Protein AF-A0A955V9I7-F1 (afdb_monomer_lite)

Radius of gyration: 15.85 Å; chains: 1; bounding box: 34×31×51 Å

Secondary structure (DSSP, 8-state):
-EEEE-GGGGTT--HHHHHHHHHHHHHHHTT--SPSPEEEEEE-TTS-EEEEEE-TTS-EEEEEE-HHHHHHHHHHHHHHHHHHHHHHTTT--HHHHHHHHHHHHHHHHHHHHHHHHHHTTT----HHHHHHHHHHHHHHH----HHHHTTGGGS---

Structure (mmCIF, N/CA/C/O backbone):
data_AF-A0A955V9I7-F1
#
_entry.id   AF-A0A955V9I7-F1
#
loop_
_atom_site.group_PDB
_atom_site.id
_atom_site.type_symbol
_atom_site.label_atom_id
_atom_site.label_alt_id
_atom_site.label_comp_id
_atom_site.label_asym_id
_atom_site.label_entity_id
_atom_site.label_seq_id
_atom_site.pdbx_PDB_ins_code
_atom_site.Cartn_x
_atom_site.Cartn_y
_atom_site.Cartn_z
_atom_site.occupancy
_atom_site.B_iso_or_equiv
_atom_site.auth_seq_id
_atom_site.auth_comp_id
_atom_site.auth_asym_id
_atom_site.auth_atom_id
_atom_site.pdbx_PDB_model_num
ATOM 1 N N . MET A 1 1 ? -9.190 8.552 9.645 1.00 94.25 1 MET A N 1
ATOM 2 C CA . MET A 1 1 ? -8.279 7.377 9.590 1.00 94.25 1 MET A CA 1
ATOM 3 C C . MET A 1 1 ? -6.824 7.820 9.450 1.00 94.25 1 MET A C 1
ATOM 5 O O . MET A 1 1 ? -6.589 8.963 9.076 1.00 94.25 1 MET A O 1
ATOM 9 N N . LYS A 1 2 ? -5.844 6.948 9.725 1.00 96.88 2 LYS A N 1
ATOM 10 C CA . LYS A 1 2 ? -4.413 7.198 9.441 1.00 96.88 2 LYS A CA 1
ATOM 11 C C . LYS A 1 2 ? -3.664 5.904 9.154 1.00 96.88 2 LYS A C 1
ATOM 13 O O . LYS A 1 2 ? -3.782 4.964 9.930 1.00 96.88 2 LYS A O 1
ATOM 18 N N . PHE A 1 3 ? -2.828 5.884 8.125 1.00 98.06 3 PHE A N 1
ATOM 19 C CA . PHE A 1 3 ? -1.954 4.757 7.812 1.00 98.06 3 PHE A CA 1
ATOM 20 C C . PHE A 1 3 ? -0.556 4.928 8.415 1.00 98.06 3 PHE A C 1
ATOM 22 O O . PHE A 1 3 ? -0.042 6.045 8.542 1.00 98.06 3 PHE A O 1
ATOM 29 N N . ARG A 1 4 ? 0.071 3.803 8.752 1.00 98.06 4 ARG A N 1
ATOM 30 C CA . ARG A 1 4 ? 1.449 3.651 9.230 1.00 98.06 4 ARG A CA 1
ATOM 31 C C . ARG A 1 4 ? 2.077 2.439 8.544 1.00 98.06 4 ARG A C 1
ATOM 33 O O . ARG A 1 4 ? 1.368 1.547 8.084 1.00 98.06 4 ARG A O 1
ATOM 40 N N . ILE A 1 5 ? 3.399 2.394 8.509 1.00 97.75 5 ILE A N 1
ATOM 41 C CA . ILE A 1 5 ? 4.159 1.204 8.115 1.00 97.75 5 ILE A CA 1
ATOM 42 C C . ILE A 1 5 ? 4.655 0.545 9.397 1.00 97.75 5 ILE A C 1
ATOM 44 O O . ILE A 1 5 ? 5.007 1.246 10.348 1.00 97.75 5 ILE A O 1
ATOM 48 N N . ASP A 1 6 ? 4.658 -0.783 9.425 1.00 96.25 6 ASP A N 1
ATOM 49 C CA . ASP A 1 6 ? 5.258 -1.557 10.506 1.00 96.25 6 ASP A CA 1
ATOM 50 C C . ASP A 1 6 ? 6.712 -1.098 10.771 1.00 96.25 6 ASP A C 1
ATOM 52 O O . ASP A 1 6 ? 7.543 -1.165 9.856 1.00 96.25 6 ASP A O 1
ATOM 56 N N . PRO A 1 7 ? 7.036 -0.625 11.993 1.00 94.00 7 PRO A N 1
ATOM 57 C CA . PRO A 1 7 ? 8.374 -0.162 12.351 1.00 94.00 7 PRO A CA 1
ATOM 58 C C . PRO A 1 7 ? 9.485 -1.174 12.059 1.00 94.00 7 PRO A C 1
ATOM 60 O O . PRO A 1 7 ? 10.610 -0.781 11.742 1.00 94.00 7 PRO A O 1
ATOM 63 N N . ASP A 1 8 ? 9.182 -2.471 12.127 1.00 92.31 8 ASP A N 1
ATOM 64 C CA . ASP A 1 8 ? 10.178 -3.517 11.914 1.00 92.31 8 ASP A CA 1
ATOM 65 C C . ASP A 1 8 ? 10.651 -3.594 10.461 1.00 92.31 8 ASP A C 1
ATOM 67 O O . ASP A 1 8 ? 11.787 -3.999 10.207 1.00 92.31 8 ASP A O 1
ATOM 71 N N . LEU A 1 9 ? 9.849 -3.101 9.512 1.00 90.69 9 LEU A N 1
ATOM 72 C CA . LEU A 1 9 ? 10.239 -3.037 8.105 1.00 90.69 9 LEU A CA 1
ATOM 73 C C . LEU A 1 9 ? 11.367 -2.031 7.851 1.00 90.69 9 LEU A C 1
ATOM 75 O O . LEU A 1 9 ? 12.027 -2.128 6.823 1.00 90.69 9 LEU A O 1
ATOM 79 N N . TYR A 1 10 ? 11.637 -1.099 8.771 1.00 89.88 10 TYR A N 1
ATOM 80 C CA . TYR A 1 10 ? 12.705 -0.108 8.607 1.00 89.88 10 TYR A CA 1
ATOM 81 C C . TYR A 1 10 ? 14.089 -0.587 9.060 1.00 89.88 10 TYR A C 1
ATOM 83 O O . TYR A 1 10 ? 15.078 0.093 8.793 1.00 89.88 10 TYR A O 1
ATOM 91 N N . ARG A 1 11 ? 14.199 -1.728 9.752 1.00 87.62 11 ARG A N 1
ATOM 92 C CA . ARG A 1 11 ? 15.455 -2.115 10.424 1.00 87.62 11 ARG A CA 1
ATOM 93 C C . ARG A 1 11 ? 16.623 -2.376 9.465 1.00 87.62 11 ARG A C 1
ATOM 95 O O . ARG A 1 11 ? 17.769 -2.193 9.862 1.00 87.62 11 ARG A O 1
ATOM 102 N N . GLU A 1 12 ? 16.347 -2.772 8.222 1.00 79.06 12 GLU A N 1
ATOM 103 C CA . GLU A 1 12 ? 17.369 -3.219 7.257 1.00 79.06 12 GLU A CA 1
ATOM 104 C C . GLU A 1 12 ? 17.212 -2.596 5.854 1.00 79.06 12 GLU A C 1
ATOM 106 O O . GLU A 1 12 ? 17.708 -3.131 4.864 1.00 79.06 12 GLU A O 1
ATOM 111 N N . VAL A 1 13 ? 16.525 -1.453 5.737 1.00 86.44 13 VAL A N 1
ATOM 112 C CA . VAL A 1 13 ? 16.277 -0.806 4.434 1.00 86.44 13 VAL A CA 1
ATOM 113 C C . VAL A 1 13 ? 17.288 0.286 4.111 1.00 86.44 13 VAL A C 1
ATOM 115 O O . VAL A 1 13 ? 17.812 0.976 4.984 1.00 86.44 13 VAL A O 1
ATOM 118 N N . THR A 1 14 ? 17.547 0.485 2.818 1.00 88.81 14 THR A N 1
ATOM 119 C CA . THR A 1 14 ? 18.351 1.623 2.360 1.00 88.81 14 THR A CA 1
ATOM 120 C C . THR A 1 14 ? 17.603 2.937 2.608 1.00 88.81 14 THR A C 1
ATOM 122 O O . THR A 1 14 ? 16.372 2.986 2.590 1.00 88.81 14 THR A O 1
ATOM 125 N N . LYS A 1 15 ? 18.338 4.043 2.780 1.00 88.19 15 LYS A N 1
ATOM 126 C CA . LYS A 1 15 ? 17.733 5.381 2.945 1.00 88.19 15 LYS A CA 1
ATOM 127 C C . LYS A 1 15 ? 16.871 5.796 1.751 1.00 88.19 15 LYS A C 1
ATOM 129 O O . LYS A 1 15 ? 15.906 6.539 1.917 1.00 88.19 15 LYS A O 1
ATOM 134 N N . ASP A 1 16 ? 17.230 5.350 0.549 1.00 86.00 16 ASP A N 1
ATOM 135 C CA . ASP A 1 16 ? 16.440 5.613 -0.652 1.00 86.00 16 ASP A CA 1
ATOM 136 C C . ASP A 1 16 ? 15.117 4.839 -0.597 1.00 86.00 16 ASP A C 1
ATOM 138 O O . ASP A 1 16 ? 14.065 5.430 -0.831 1.00 86.00 16 ASP A O 1
ATOM 142 N N . AR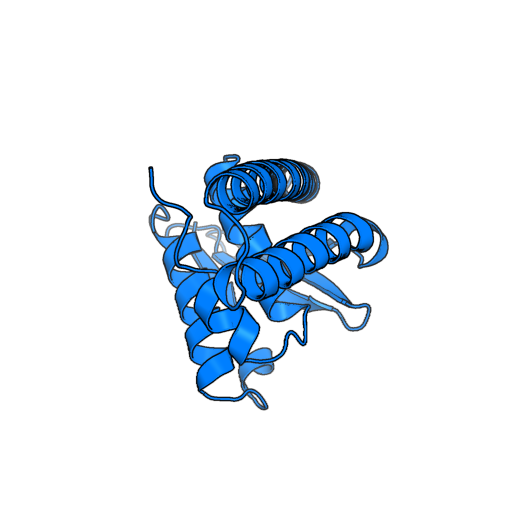G A 1 17 ? 15.130 3.569 -0.172 1.00 87.56 17 ARG A N 1
ATOM 143 C CA . ARG A 1 17 ? 13.900 2.795 0.056 1.00 87.56 17 ARG A CA 1
ATOM 144 C C . ARG A 1 17 ? 13.010 3.388 1.133 1.00 87.56 17 ARG A C 1
ATOM 146 O O . ARG A 1 17 ? 11.814 3.546 0.899 1.00 87.56 17 ARG A O 1
ATOM 153 N N . GLU A 1 18 ? 13.590 3.782 2.259 1.00 91.81 18 GLU A N 1
ATOM 154 C CA . GLU A 1 18 ? 12.857 4.462 3.322 1.00 91.81 18 GLU A CA 1
ATOM 155 C C . GLU A 1 18 ? 12.170 5.730 2.797 1.00 91.81 18 GLU A C 1
ATOM 157 O O . GLU A 1 18 ? 10.972 5.916 2.999 1.00 91.81 18 GLU A O 1
ATOM 162 N N . ARG A 1 19 ? 12.889 6.580 2.053 1.00 90.25 19 ARG A N 1
ATOM 163 C CA . ARG A 1 19 ? 12.334 7.811 1.465 1.00 90.25 19 ARG A CA 1
ATOM 164 C C . ARG A 1 19 ? 11.189 7.535 0.490 1.00 90.25 19 ARG A C 1
ATOM 166 O O . ARG A 1 19 ? 10.252 8.333 0.399 1.00 90.25 19 ARG A O 1
ATOM 173 N N . GLU A 1 20 ? 11.264 6.434 -0.251 1.00 90.12 20 GLU A N 1
ATOM 174 C CA . GLU A 1 20 ? 10.199 6.006 -1.157 1.00 90.12 20 GLU A CA 1
ATOM 175 C C . GLU A 1 20 ? 8.951 5.560 -0.410 1.00 90.12 20 GLU A C 1
ATOM 177 O O . GLU A 1 20 ? 7.848 6.015 -0.715 1.00 90.12 20 GLU A O 1
ATOM 182 N N . TRP A 1 21 ? 9.129 4.765 0.638 1.00 94.25 21 TRP A N 1
ATOM 183 C CA . TRP A 1 21 ? 8.036 4.332 1.495 1.00 94.25 21 TRP A CA 1
ATOM 184 C C . TRP A 1 21 ? 7.380 5.496 2.238 1.00 94.25 21 TRP A C 1
ATOM 186 O O . TRP A 1 21 ? 6.156 5.586 2.266 1.00 94.25 21 TRP A O 1
ATOM 196 N N . GLN A 1 22 ? 8.176 6.423 2.778 1.00 94.88 22 GLN A N 1
ATOM 197 C CA . GLN A 1 22 ? 7.662 7.629 3.431 1.00 94.88 22 GLN A CA 1
ATOM 198 C C . GLN A 1 22 ? 6.891 8.517 2.452 1.00 94.88 22 GLN A C 1
ATOM 200 O O . GLN A 1 22 ? 5.836 9.031 2.803 1.00 94.88 22 GLN A O 1
ATOM 205 N N . GLY A 1 23 ? 7.372 8.663 1.212 1.00 94.88 23 GLY A N 1
ATOM 206 C CA . GLY A 1 23 ? 6.647 9.395 0.170 1.00 94.88 23 GLY A CA 1
ATOM 207 C C . GLY A 1 23 ? 5.275 8.786 -0.116 1.00 94.88 23 GLY A C 1
ATOM 208 O O . GLY A 1 23 ? 4.268 9.477 -0.019 1.00 94.88 23 GLY A O 1
ATOM 209 N N . ALA A 1 24 ? 5.221 7.476 -0.369 1.00 95.12 24 ALA A N 1
ATOM 210 C CA . ALA A 1 24 ? 3.956 6.783 -0.611 1.00 95.12 24 ALA A CA 1
ATOM 211 C C . ALA A 1 24 ? 3.010 6.823 0.602 1.00 95.12 24 ALA A C 1
ATOM 213 O O . ALA A 1 24 ? 1.796 6.933 0.436 1.00 95.12 24 ALA A O 1
ATOM 214 N N . LEU A 1 25 ? 3.550 6.756 1.823 1.00 96.88 25 LEU A N 1
ATOM 215 C CA . LEU A 1 25 ? 2.765 6.865 3.050 1.00 96.88 25 LEU A CA 1
ATOM 216 C C . LEU A 1 25 ? 2.198 8.279 3.253 1.00 96.88 25 LEU A C 1
ATOM 218 O O . LEU A 1 25 ? 1.069 8.417 3.727 1.00 96.88 25 LEU A O 1
ATOM 222 N N . LEU A 1 26 ? 2.964 9.317 2.908 1.00 96.94 26 LEU A N 1
ATOM 223 C CA . LEU A 1 26 ? 2.500 10.705 2.924 1.00 96.94 26 LEU A CA 1
ATOM 224 C C . LEU A 1 26 ? 1.377 10.909 1.908 1.00 96.94 26 LEU A C 1
ATOM 226 O O . LEU A 1 26 ? 0.326 11.421 2.283 1.00 96.94 26 LEU A O 1
ATOM 230 N N . ASP A 1 27 ? 1.559 10.438 0.673 1.00 95.81 27 ASP A N 1
ATOM 231 C CA . ASP A 1 27 ? 0.536 10.528 -0.372 1.00 95.81 27 ASP A CA 1
ATOM 232 C C . ASP A 1 27 ? -0.753 9.813 0.057 1.00 95.81 27 ASP A C 1
ATOM 234 O O . ASP A 1 27 ? -1.848 10.361 -0.057 1.00 95.81 27 ASP A O 1
ATOM 238 N N . LEU A 1 28 ? -0.637 8.599 0.608 1.00 97.00 28 LEU A N 1
ATOM 239 C CA . LEU A 1 28 ? -1.773 7.835 1.131 1.00 97.00 28 LEU A CA 1
ATOM 240 C C . LEU A 1 28 ? -2.524 8.588 2.239 1.00 97.00 28 LEU A C 1
ATOM 242 O O . LEU A 1 28 ? -3.755 8.573 2.268 1.00 97.00 28 LEU A O 1
ATOM 246 N N . ASN A 1 29 ? -1.795 9.263 3.125 1.00 97.44 29 ASN A N 1
ATOM 247 C CA . ASN A 1 29 ? -2.370 10.026 4.227 1.00 97.44 29 ASN A CA 1
ATOM 248 C C . ASN A 1 29 ? -2.779 11.460 3.853 1.00 97.44 29 ASN A C 1
ATOM 250 O O . ASN A 1 29 ? -3.295 12.159 4.719 1.00 97.44 29 ASN A O 1
ATOM 254 N N . PHE A 1 30 ? -2.583 11.911 2.611 1.00 94.00 30 PHE A N 1
ATOM 255 C CA . PHE A 1 30 ? -2.825 13.307 2.225 1.00 94.00 30 PHE A CA 1
ATOM 256 C C . PHE A 1 30 ? -4.262 13.775 2.515 1.00 94.00 30 PHE A C 1
ATOM 258 O O . PHE A 1 30 ? -4.469 14.884 2.996 1.00 94.00 30 PHE A O 1
ATOM 265 N N . GLU A 1 31 ? -5.246 12.905 2.281 1.00 89.31 31 GLU A N 1
ATOM 266 C CA . GLU A 1 31 ? -6.676 13.176 2.521 1.00 89.31 31 GLU A CA 1
ATOM 267 C C . GLU A 1 31 ? -7.174 12.585 3.853 1.00 89.31 31 GLU A C 1
ATOM 269 O O . GLU A 1 31 ? -8.367 12.602 4.149 1.00 89.31 31 GLU A O 1
ATOM 274 N N . CYS A 1 32 ? -6.272 12.026 4.661 1.00 93.62 32 CYS A N 1
ATOM 275 C CA . CYS A 1 32 ? -6.605 11.442 5.951 1.00 93.62 32 CYS A CA 1
ATOM 276 C C . CYS A 1 32 ? -6.615 12.521 7.044 1.00 93.62 32 CYS A C 1
ATOM 278 O O . CYS A 1 32 ? -5.637 13.231 7.253 1.00 93.62 32 CYS A O 1
ATOM 280 N N . ASP A 1 33 ? -7.700 12.585 7.809 1.00 93.69 33 ASP A N 1
ATOM 281 C CA . ASP A 1 33 ? -7.892 13.513 8.933 1.00 93.69 33 ASP A CA 1
ATOM 282 C C . ASP A 1 33 ? -7.158 13.098 10.226 1.00 93.69 33 ASP A C 1
ATOM 284 O O . ASP A 1 33 ? -7.153 13.834 11.211 1.00 93.69 33 ASP A O 1
ATOM 288 N N . GLY A 1 34 ? -6.559 11.905 10.260 1.00 93.69 34 GLY A N 1
ATOM 289 C CA . GLY A 1 34 ? -5.860 11.383 11.433 1.00 93.69 34 GLY A CA 1
ATOM 290 C C . GLY A 1 34 ? -6.757 10.744 12.499 1.00 93.69 34 GLY A C 1
ATOM 291 O O . GLY A 1 34 ? -6.231 10.153 13.449 1.00 93.69 34 GLY A O 1
ATOM 292 N N . SER A 1 35 ? -8.084 10.814 12.348 1.00 94.81 35 SER A N 1
ATOM 293 C CA . SER A 1 35 ? -9.030 10.167 13.265 1.00 94.81 35 SER A CA 1
ATOM 294 C C . SER A 1 35 ? -8.880 8.640 13.216 1.00 94.81 35 SER A C 1
ATOM 296 O O . SER A 1 35 ? -8.318 8.117 12.252 1.00 94.81 35 SER A O 1
ATOM 298 N N . PRO A 1 36 ? -9.340 7.879 14.217 1.00 94.38 36 PRO A N 1
ATOM 299 C CA . PRO A 1 36 ? -9.453 6.431 14.086 1.00 94.38 36 PRO A CA 1
ATOM 300 C C . PRO A 1 36 ? -10.345 6.024 12.889 1.00 94.38 36 PRO A C 1
ATOM 302 O O . PRO A 1 36 ? -11.237 6.779 12.499 1.00 94.38 36 PRO A O 1
ATOM 305 N N . PRO A 1 37 ? -10.125 4.849 12.280 1.00 96.00 37 PRO A N 1
ATOM 306 C CA . PRO A 1 37 ? -9.132 3.858 12.675 1.00 96.00 37 PRO A CA 1
ATOM 307 C C . PRO A 1 37 ? -7.698 4.230 12.265 1.00 96.00 37 PRO A C 1
ATOM 309 O O . PRO A 1 37 ? -7.471 4.947 11.283 1.00 96.00 37 PRO A O 1
ATOM 312 N N . HIS A 1 38 ? -6.718 3.721 13.009 1.00 97.50 38 HIS A N 1
ATOM 313 C CA . HIS A 1 38 ? -5.311 3.729 12.605 1.00 97.50 38 HIS A CA 1
ATOM 314 C C . HIS A 1 38 ? -4.951 2.376 11.995 1.00 97.50 38 HIS A C 1
ATOM 316 O O . HIS A 1 38 ? -5.318 1.335 12.524 1.00 97.50 38 HIS A O 1
ATOM 322 N N . VAL A 1 39 ? -4.247 2.388 10.868 1.00 98.25 39 VAL A N 1
ATOM 323 C CA . VAL A 1 39 ? -3.942 1.188 10.086 1.00 98.25 39 VAL A CA 1
ATOM 324 C C . VAL A 1 39 ? -2.437 1.024 9.977 1.00 98.25 39 VAL A C 1
ATOM 326 O O . VAL A 1 39 ? -1.774 1.857 9.362 1.00 98.25 39 VAL A O 1
ATOM 329 N N . THR A 1 40 ? -1.892 -0.054 10.526 1.00 98.44 40 THR A N 1
ATOM 330 C CA . THR A 1 40 ? -0.486 -0.424 10.328 1.00 98.44 40 THR A CA 1
ATOM 331 C C . THR A 1 40 ? -0.388 -1.444 9.202 1.00 98.44 40 THR A C 1
ATOM 333 O O . THR A 1 40 ? -1.028 -2.494 9.249 1.00 98.44 40 THR A O 1
ATOM 336 N N . VAL A 1 41 ? 0.393 -1.118 8.171 1.00 98.25 41 VAL A N 1
ATOM 337 C CA . VAL A 1 41 ? 0.645 -1.987 7.019 1.00 98.25 41 VAL A CA 1
ATOM 338 C C . VAL A 1 41 ? 1.884 -2.836 7.287 1.00 98.25 41 VAL A C 1
ATOM 340 O O . VAL A 1 41 ? 2.965 -2.310 7.551 1.00 98.25 41 VAL A O 1
ATOM 343 N N . HIS A 1 42 ? 1.716 -4.148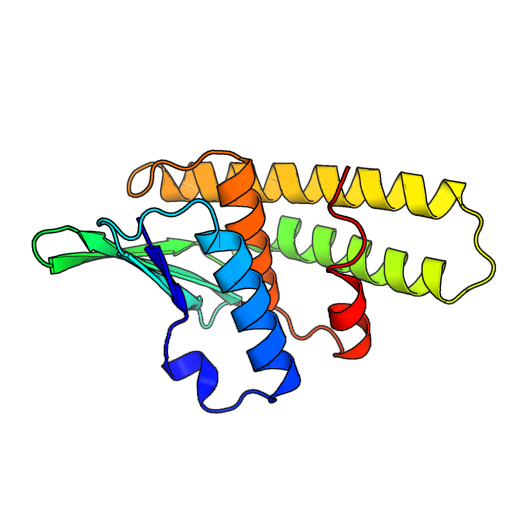 7.173 1.00 96.44 42 HIS A N 1
ATOM 344 C CA . HIS A 1 42 ? 2.739 -5.165 7.384 1.00 96.44 42 HIS A CA 1
ATOM 345 C C . HIS A 1 42 ? 3.070 -5.870 6.067 1.00 96.44 42 HIS A C 1
ATOM 347 O O . HIS A 1 42 ? 2.195 -6.078 5.219 1.00 96.44 42 HIS A O 1
ATOM 353 N N . ARG A 1 43 ? 4.318 -6.323 5.925 1.00 94.00 43 ARG A N 1
ATOM 354 C CA . ARG A 1 43 ? 4.721 -7.244 4.858 1.00 94.00 43 ARG A CA 1
ATOM 355 C C . ARG A 1 43 ? 4.626 -8.671 5.378 1.00 94.00 43 ARG A C 1
ATOM 357 O O . ARG A 1 43 ? 5.252 -9.008 6.378 1.00 94.00 43 ARG A O 1
ATOM 364 N N . ARG A 1 44 ? 3.883 -9.527 4.683 1.00 93.94 44 ARG A N 1
ATOM 365 C CA . ARG A 1 44 ? 3.807 -10.949 5.033 1.00 93.94 44 ARG A CA 1
ATOM 366 C C . ARG A 1 44 ? 5.007 -11.713 4.478 1.00 93.94 44 ARG A C 1
ATOM 368 O O . ARG A 1 44 ? 5.551 -11.362 3.430 1.00 93.94 44 ARG A O 1
ATOM 375 N N . ALA A 1 45 ? 5.371 -12.811 5.138 1.00 90.19 45 ALA A N 1
ATOM 376 C CA . ALA A 1 45 ? 6.459 -13.686 4.697 1.00 90.19 45 ALA A CA 1
ATOM 377 C C . ALA A 1 45 ? 6.215 -14.308 3.307 1.00 90.19 45 ALA A C 1
ATOM 379 O O . ALA A 1 45 ? 7.165 -14.530 2.563 1.00 90.19 45 ALA A O 1
ATOM 380 N N . ASP A 1 46 ? 4.951 -14.539 2.930 1.00 90.56 46 ASP A N 1
ATOM 381 C CA . ASP A 1 46 ? 4.570 -15.067 1.613 1.00 90.56 46 ASP A CA 1
ATOM 382 C C . ASP A 1 46 ? 4.638 -14.022 0.484 1.00 90.56 46 ASP A C 1
ATOM 384 O O . ASP A 1 46 ? 4.394 -14.365 -0.670 1.00 90.56 46 ASP A O 1
ATOM 388 N N . GLY A 1 47 ? 4.955 -12.759 0.799 1.00 88.88 47 GLY A N 1
ATOM 389 C CA . GLY A 1 47 ? 4.898 -11.631 -0.135 1.00 88.88 47 GLY A CA 1
ATOM 390 C C . GLY A 1 47 ? 3.528 -10.947 -0.203 1.00 88.88 47 GLY A C 1
ATOM 391 O O . GLY A 1 47 ? 3.321 -10.085 -1.055 1.00 88.88 47 GLY A O 1
ATOM 392 N N . GLY A 1 48 ? 2.581 -11.333 0.660 1.00 94.94 48 GLY A N 1
ATOM 393 C CA . GLY A 1 48 ? 1.300 -10.651 0.823 1.00 94.94 48 GLY A CA 1
ATOM 394 C C . GLY A 1 48 ? 1.383 -9.412 1.727 1.00 94.94 48 GLY A C 1
ATOM 395 O O . GLY A 1 48 ? 2.464 -8.988 2.143 1.00 94.94 48 GLY A O 1
ATOM 396 N N . ALA A 1 49 ? 0.220 -8.864 2.084 1.00 97.44 49 ALA A N 1
ATOM 397 C CA . ALA A 1 49 ? 0.095 -7.702 2.967 1.00 97.44 49 ALA A CA 1
ATOM 398 C C . ALA A 1 49 ? -0.775 -8.005 4.195 1.00 97.44 49 ALA A C 1
ATOM 400 O O . ALA A 1 49 ? -1.767 -8.731 4.103 1.00 97.44 49 ALA A O 1
ATOM 401 N N . GLY A 1 50 ? -0.396 -7.449 5.344 1.00 97.94 50 GLY A N 1
ATOM 402 C CA . GLY A 1 50 ? -1.198 -7.443 6.567 1.00 97.94 50 GLY A CA 1
ATOM 403 C C . GLY A 1 50 ? -1.618 -6.021 6.929 1.00 97.94 50 GLY A C 1
ATOM 404 O O . GLY A 1 50 ? -0.882 -5.073 6.664 1.00 97.94 50 GLY A O 1
ATOM 405 N N . PHE A 1 51 ? -2.787 -5.871 7.540 1.00 98.25 51 PHE A N 1
ATOM 406 C CA . PHE A 1 51 ? -3.364 -4.592 7.936 1.00 98.25 51 PHE A CA 1
ATOM 407 C C . PHE A 1 51 ? -3.896 -4.713 9.360 1.00 98.25 51 PHE A C 1
ATOM 409 O O . PHE A 1 51 ? -4.963 -5.287 9.572 1.00 98.25 51 PHE A O 1
ATOM 416 N N . SER A 1 52 ? -3.155 -4.193 10.335 1.00 98.19 52 SER A N 1
ATOM 417 C CA . SER A 1 52 ? -3.656 -4.076 11.707 1.00 98.19 52 SER A CA 1
ATOM 418 C C . SER A 1 52 ? -4.486 -2.806 11.813 1.00 98.19 52 SER A C 1
ATOM 420 O O . SER A 1 52 ? -3.945 -1.713 11.648 1.00 98.19 52 SER A O 1
ATOM 422 N N . VAL A 1 53 ? -5.790 -2.949 12.038 1.00 97.81 53 VAL A N 1
ATOM 423 C CA . VAL A 1 53 ? -6.757 -1.850 12.116 1.00 97.81 53 VAL A CA 1
ATOM 424 C C . VAL A 1 53 ? -7.137 -1.638 13.574 1.00 97.81 53 VAL A C 1
ATOM 426 O O . VAL A 1 53 ? -7.809 -2.481 14.160 1.00 97.81 53 VAL A O 1
ATOM 429 N N . GLU A 1 54 ? -6.699 -0.518 14.136 1.00 97.94 54 GLU A N 1
ATOM 430 C CA . GLU A 1 54 ? -6.952 -0.099 15.513 1.00 97.94 54 GLU A CA 1
ATOM 431 C C . GLU A 1 54 ? -8.082 0.935 15.550 1.00 97.94 54 GLU A C 1
ATOM 433 O O . GLU A 1 54 ? -8.017 1.960 14.865 1.00 97.94 54 GLU A O 1
ATOM 438 N N . ASP A 1 55 ? -9.132 0.661 16.320 1.00 95.50 55 ASP A N 1
ATOM 439 C CA . ASP A 1 55 ? -10.270 1.560 16.491 1.00 95.50 55 ASP A CA 1
ATOM 440 C C . ASP A 1 55 ? -10.027 2.643 17.562 1.00 95.50 55 ASP A C 1
ATOM 442 O O . ASP A 1 55 ? -8.962 2.748 18.166 1.00 95.50 55 ASP A O 1
ATOM 446 N N . ALA A 1 56 ? -11.033 3.488 17.806 1.00 94.81 56 ALA A N 1
ATOM 447 C CA . ALA A 1 56 ? -10.938 4.567 18.790 1.00 94.81 56 ALA A CA 1
ATOM 448 C C . ALA A 1 56 ? -10.818 4.080 20.249 1.00 94.81 56 ALA A C 1
ATOM 450 O O . ALA A 1 56 ? -10.409 4.857 21.111 1.00 94.81 56 ALA A O 1
ATOM 451 N N . ALA A 1 57 ? -11.189 2.830 20.532 1.00 95.25 57 ALA A N 1
ATOM 452 C CA . ALA A 1 57 ? -11.081 2.211 21.849 1.00 95.25 57 ALA A CA 1
ATOM 453 C C . ALA A 1 57 ? -9.745 1.466 22.042 1.00 95.25 57 ALA A C 1
ATOM 455 O O . ALA A 1 57 ? -9.497 0.936 23.125 1.00 95.25 57 ALA A O 1
ATOM 456 N N . GLY A 1 58 ? -8.888 1.428 21.014 1.00 92.50 58 GLY A N 1
ATOM 457 C CA . GLY A 1 58 ? -7.629 0.685 21.015 1.00 92.50 58 GLY A CA 1
ATOM 458 C C . GLY A 1 58 ? -7.795 -0.807 20.709 1.00 92.50 58 GLY A C 1
ATOM 459 O O . GLY A 1 58 ? -6.833 -1.565 20.830 1.00 92.50 58 GLY A O 1
ATOM 460 N N . ALA A 1 59 ? -8.993 -1.256 20.318 1.00 94.94 59 ALA A N 1
ATOM 461 C CA . ALA A 1 59 ? -9.190 -2.617 19.838 1.00 94.94 59 ALA A CA 1
ATOM 462 C C . ALA A 1 59 ? -8.577 -2.748 18.439 1.00 94.94 59 ALA A C 1
ATOM 464 O O . ALA A 1 59 ? -8.852 -1.942 17.551 1.00 94.94 59 ALA A O 1
ATOM 465 N N . SER A 1 60 ? -7.743 -3.773 18.248 1.00 95.38 60 SER A N 1
ATOM 466 C CA . SER A 1 60 ? -7.004 -3.995 17.006 1.00 95.38 60 SER A CA 1
ATOM 467 C C . SER A 1 60 ? -7.363 -5.333 16.371 1.00 95.38 60 SER A C 1
ATOM 469 O O . SER A 1 60 ? -7.402 -6.364 17.046 1.00 95.38 60 SER A O 1
ATOM 471 N N . VAL A 1 61 ? -7.620 -5.317 15.063 1.00 97.12 61 VAL A N 1
ATOM 472 C CA . VAL A 1 61 ? -7.885 -6.511 14.252 1.00 97.12 61 VAL A CA 1
ATOM 473 C C . VAL A 1 61 ? -6.875 -6.580 13.114 1.00 97.12 61 VAL A C 1
ATOM 475 O O . VAL A 1 61 ? -6.729 -5.627 12.351 1.00 97.12 61 VAL A O 1
ATOM 478 N N . LEU A 1 62 ? -6.210 -7.728 12.970 1.00 97.44 62 LEU A N 1
ATOM 479 C CA . LEU A 1 62 ? -5.340 -8.012 11.833 1.00 97.44 62 LEU A CA 1
ATOM 480 C C . LEU A 1 62 ? -6.162 -8.581 10.672 1.00 97.44 62 LEU A C 1
ATOM 482 O O . LEU A 1 62 ? -6.743 -9.661 10.782 1.00 97.44 62 LEU A O 1
ATOM 486 N N . HIS A 1 63 ? -6.166 -7.874 9.547 1.00 97.56 63 HIS A N 1
ATOM 487 C CA . HIS A 1 63 ? -6.674 -8.368 8.274 1.00 97.56 63 HIS A CA 1
ATOM 488 C C . HIS A 1 63 ? -5.519 -8.720 7.337 1.00 97.56 63 HIS A C 1
ATOM 490 O O . HIS A 1 63 ? -4.520 -8.010 7.251 1.00 97.56 63 HIS A O 1
ATOM 496 N N . GLU A 1 64 ? -5.655 -9.814 6.602 1.00 97.19 64 GLU A N 1
ATOM 497 C CA . GLU A 1 64 ? -4.532 -10.475 5.962 1.00 97.19 64 GLU A CA 1
ATOM 498 C C . GLU A 1 64 ? -4.850 -10.811 4.498 1.00 97.19 64 GLU A C 1
ATOM 500 O O . GLU A 1 64 ? -5.716 -11.633 4.210 1.00 97.19 64 GLU A O 1
ATOM 505 N N . VAL A 1 65 ? -4.099 -10.226 3.560 1.00 96.94 65 VAL A N 1
ATOM 506 C CA . VAL A 1 65 ? -4.260 -10.460 2.117 1.00 96.94 65 VAL A CA 1
ATOM 507 C C . VAL A 1 65 ? -3.079 -11.279 1.606 1.00 96.94 65 VAL A C 1
ATOM 509 O O . VAL A 1 65 ? -1.940 -10.812 1.577 1.00 96.94 65 VAL A O 1
ATOM 512 N N . SER A 1 66 ? -3.347 -12.527 1.215 1.00 96.31 66 SER A N 1
ATOM 513 C CA . SER A 1 66 ? -2.313 -13.450 0.720 1.00 96.31 66 SER A CA 1
ATOM 514 C C . SER A 1 66 ? -1.625 -12.947 -0.552 1.00 96.31 66 SER A C 1
ATOM 516 O O . SER A 1 66 ? -2.247 -12.296 -1.400 1.00 96.31 66 SER A O 1
ATOM 518 N N . HIS A 1 67 ? -0.375 -13.360 -0.762 1.00 95.88 67 HIS A N 1
ATOM 519 C CA . HIS A 1 67 ? 0.316 -13.107 -2.026 1.00 95.88 67 HIS A CA 1
ATOM 520 C C . HIS A 1 67 ? -0.440 -13.695 -3.222 1.00 95.88 67 HIS A C 1
ATOM 522 O O . HIS A 1 67 ? -0.495 -13.081 -4.282 1.00 95.88 67 HIS A O 1
ATOM 528 N N . ALA A 1 68 ? -1.108 -14.841 -3.056 1.00 96.19 68 ALA A N 1
ATOM 529 C CA . ALA A 1 68 ? -1.916 -15.432 -4.117 1.00 96.19 68 ALA A CA 1
ATOM 530 C C . ALA A 1 68 ? -2.992 -14.461 -4.642 1.00 96.19 68 ALA A C 1
ATOM 532 O O . ALA A 1 68 ? -3.237 -14.437 -5.846 1.00 96.19 68 ALA A O 1
ATOM 533 N N . ARG A 1 69 ? -3.598 -13.629 -3.790 1.00 96.31 69 ARG A N 1
ATOM 534 C CA . ARG A 1 69 ? -4.571 -12.610 -4.223 1.00 96.31 69 ARG A CA 1
ATOM 535 C C . AR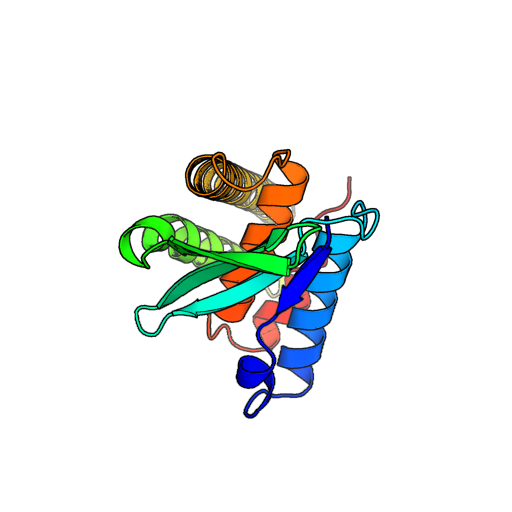G A 1 69 ? -3.903 -11.446 -4.956 1.00 96.31 69 ARG A C 1
ATOM 537 O O . ARG A 1 69 ? -4.444 -10.973 -5.946 1.00 96.31 69 ARG A O 1
ATOM 544 N N . LEU A 1 70 ? -2.723 -11.027 -4.502 1.00 96.06 70 LEU A N 1
ATOM 545 C CA . LEU A 1 70 ? -2.022 -9.842 -5.010 1.00 96.06 70 LEU A CA 1
ATOM 546 C C . LEU A 1 70 ? -1.128 -10.119 -6.230 1.00 96.06 70 LEU A C 1
ATOM 548 O O . LEU A 1 70 ? -0.822 -9.200 -6.984 1.00 96.06 70 LEU A O 1
ATOM 552 N N . ARG A 1 71 ? -0.706 -11.370 -6.454 1.00 95.00 71 ARG A N 1
ATOM 553 C CA . ARG A 1 71 ? 0.370 -11.711 -7.402 1.00 95.00 71 ARG A CA 1
ATOM 554 C C . ARG A 1 71 ? 0.152 -11.198 -8.826 1.00 95.00 71 ARG A C 1
ATOM 556 O O . ARG A 1 71 ? 1.130 -10.843 -9.473 1.00 95.00 71 ARG A O 1
ATOM 563 N N . SER A 1 72 ? -1.093 -11.182 -9.321 1.00 96.06 72 SER A N 1
ATOM 564 C CA . SER A 1 72 ? -1.365 -10.727 -10.693 1.00 96.06 72 SER A CA 1
ATOM 565 C C . SER A 1 72 ? -1.148 -9.227 -10.794 1.00 96.06 72 SER A C 1
ATOM 567 O O . SER A 1 72 ? -0.245 -8.804 -11.500 1.00 96.06 72 SER A O 1
ATOM 569 N N . VAL A 1 73 ? -1.867 -8.442 -9.988 1.00 96.25 73 VAL A N 1
ATOM 570 C CA . VAL A 1 73 ? -1.758 -6.978 -10.008 1.00 96.25 73 VAL A CA 1
ATOM 571 C C . VAL A 1 73 ? -0.350 -6.488 -9.660 1.00 96.25 73 VAL A C 1
ATOM 573 O O . VAL A 1 73 ? 0.123 -5.523 -10.249 1.00 96.25 73 VAL A O 1
ATOM 576 N N . LEU A 1 74 ? 0.372 -7.178 -8.768 1.00 94.94 74 LEU A N 1
ATOM 577 C CA . LEU A 1 74 ? 1.774 -6.867 -8.472 1.00 94.94 74 LEU A CA 1
ATOM 578 C C . LEU A 1 74 ? 2.681 -7.096 -9.687 1.00 94.94 74 LEU A C 1
ATOM 580 O O . LEU A 1 74 ? 3.514 -6.244 -9.993 1.00 94.94 74 LEU A O 1
ATOM 584 N N . ARG A 1 75 ? 2.538 -8.234 -10.377 1.00 94.50 75 ARG A N 1
ATOM 585 C CA . ARG A 1 75 ? 3.320 -8.544 -11.582 1.00 94.50 75 ARG A CA 1
ATOM 586 C C . ARG A 1 75 ? 2.983 -7.572 -12.707 1.00 94.50 75 ARG A C 1
ATOM 588 O O . ARG A 1 75 ? 3.889 -6.965 -13.262 1.00 94.50 75 ARG A O 1
ATOM 595 N N . ASP A 1 76 ? 1.700 -7.396 -12.995 1.00 95.81 76 ASP A N 1
ATOM 596 C CA . ASP A 1 76 ? 1.238 -6.590 -14.122 1.00 95.81 76 ASP A CA 1
ATOM 597 C C . ASP A 1 76 ? 1.658 -5.122 -13.923 1.00 95.81 76 ASP A C 1
ATOM 599 O O . ASP A 1 76 ? 2.157 -4.478 -14.845 1.00 95.81 76 ASP A O 1
ATOM 603 N N . TYR A 1 77 ? 1.599 -4.615 -12.684 1.00 95.00 77 TYR A N 1
ATOM 604 C CA . TYR A 1 77 ? 2.074 -3.268 -12.369 1.00 95.00 77 TYR A CA 1
ATOM 605 C C . TYR A 1 77 ? 3.595 -3.154 -12.504 1.00 95.00 77 TYR A C 1
ATOM 607 O O . TYR A 1 77 ? 4.106 -2.168 -13.038 1.00 95.00 77 TYR A O 1
ATOM 615 N N . ARG A 1 78 ? 4.339 -4.175 -12.056 1.00 92.62 78 ARG A N 1
ATOM 616 C CA . ARG A 1 78 ? 5.797 -4.234 -12.216 1.00 92.62 78 ARG A CA 1
ATOM 617 C C . ARG A 1 78 ? 6.196 -4.161 -13.685 1.00 92.62 78 ARG A C 1
ATOM 619 O O . ARG A 1 78 ? 7.095 -3.392 -14.018 1.00 92.62 78 ARG A O 1
ATOM 626 N N . ASP A 1 79 ? 5.532 -4.934 -14.537 1.00 92.56 79 ASP A N 1
ATOM 627 C CA . ASP A 1 79 ? 5.829 -5.003 -15.965 1.00 92.56 79 ASP A CA 1
ATOM 628 C C . ASP A 1 79 ? 5.598 -3.649 -16.641 1.00 92.56 79 ASP A C 1
ATOM 630 O O . ASP A 1 79 ? 6.466 -3.185 -17.383 1.00 92.56 79 ASP A O 1
ATOM 634 N N . VAL A 1 80 ? 4.505 -2.957 -16.299 1.00 92.00 80 VAL A N 1
ATOM 635 C CA . VAL A 1 80 ? 4.243 -1.594 -16.784 1.00 92.00 80 VAL A CA 1
ATOM 636 C C . VAL A 1 80 ? 5.339 -0.621 -16.338 1.00 92.00 80 VAL A C 1
ATOM 638 O O . VAL A 1 80 ? 5.896 0.090 -17.172 1.00 92.00 80 VAL A O 1
ATOM 641 N N . ILE A 1 81 ? 5.719 -0.612 -15.055 1.00 89.38 81 ILE A N 1
ATOM 642 C CA . ILE A 1 81 ? 6.773 0.286 -14.543 1.00 89.38 81 ILE A CA 1
ATOM 643 C C . ILE A 1 81 ? 8.126 0.021 -15.222 1.00 89.38 81 ILE A C 1
ATOM 645 O O . ILE A 1 81 ? 8.835 0.961 -15.590 1.00 89.38 81 ILE A O 1
ATOM 649 N N . VAL A 1 82 ? 8.485 -1.251 -15.425 1.00 88.38 82 VAL A N 1
ATOM 650 C CA . VAL A 1 82 ? 9.719 -1.634 -16.128 1.00 88.38 82 VAL A CA 1
ATOM 651 C C . VAL A 1 82 ? 9.685 -1.166 -17.584 1.00 88.38 82 VAL A C 1
ATOM 653 O O . VAL A 1 82 ? 10.687 -0.644 -18.077 1.00 88.38 82 VAL A O 1
ATOM 656 N N . GLN A 1 83 ? 8.554 -1.327 -18.275 1.00 88.31 83 GLN A N 1
ATOM 657 C CA . GLN A 1 83 ? 8.391 -0.861 -19.653 1.00 88.31 83 GLN A CA 1
ATOM 658 C C . GLN A 1 83 ? 8.483 0.664 -19.744 1.00 88.31 83 GLN A C 1
ATOM 660 O O . GLN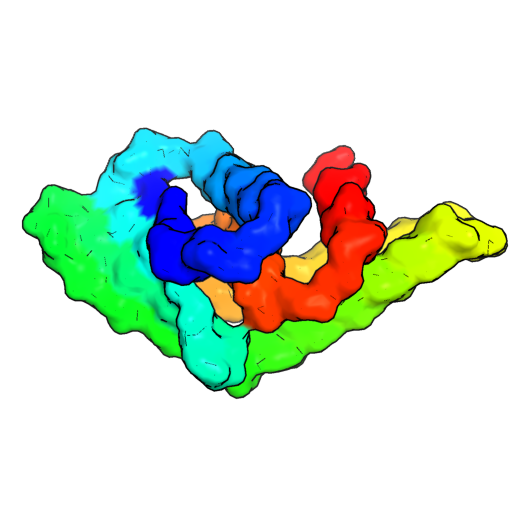 A 1 83 ? 9.265 1.163 -20.547 1.00 88.31 83 GLN A O 1
ATOM 665 N N . MET A 1 84 ? 7.797 1.404 -18.868 1.00 86.75 84 MET A N 1
ATOM 666 C CA . MET A 1 84 ? 7.874 2.871 -18.811 1.00 86.75 84 MET A CA 1
ATOM 667 C C . MET A 1 84 ? 9.306 3.376 -18.653 1.00 86.75 84 MET A C 1
ATOM 669 O O . MET A 1 84 ? 9.731 4.273 -19.379 1.00 86.75 84 MET A O 1
ATOM 673 N N . ALA A 1 85 ? 10.078 2.782 -17.742 1.00 83.94 85 ALA A N 1
ATOM 674 C CA . ALA A 1 85 ? 11.463 3.185 -17.531 1.00 83.94 85 ALA A CA 1
ATOM 675 C C . ALA A 1 85 ? 12.357 2.923 -18.756 1.00 83.94 85 ALA A C 1
ATOM 677 O O . ALA A 1 85 ? 13.248 3.722 -19.042 1.00 83.94 85 ALA A O 1
ATOM 678 N N . ARG A 1 86 ? 12.114 1.832 -19.497 1.00 83.25 86 ARG A N 1
ATOM 679 C CA . ARG A 1 86 ? 12.820 1.538 -20.756 1.00 83.25 86 ARG A CA 1
ATOM 680 C C . ARG A 1 86 ? 12.450 2.530 -21.856 1.00 83.25 86 ARG A C 1
ATOM 682 O O . ARG A 1 86 ? 13.340 3.007 -22.551 1.00 83.25 86 ARG A O 1
ATOM 689 N N . THR A 1 87 ? 11.165 2.856 -21.986 1.00 82.00 87 THR A N 1
ATOM 690 C CA . THR A 1 87 ? 10.655 3.812 -22.978 1.00 82.00 87 THR A CA 1
ATOM 691 C C . THR A 1 87 ? 11.214 5.212 -22.727 1.00 82.00 87 THR A C 1
ATOM 693 O O . THR A 1 87 ? 11.707 5.843 -23.656 1.00 82.00 87 THR A O 1
ATOM 696 N N . ALA A 1 88 ? 11.237 5.665 -21.469 1.00 74.56 88 ALA A N 1
ATOM 697 C CA . ALA A 1 88 ? 11.758 6.981 -21.093 1.00 74.56 88 ALA A CA 1
ATOM 698 C C . ALA A 1 88 ? 13.284 7.130 -21.274 1.00 74.56 88 ALA A C 1
ATOM 700 O O . ALA A 1 88 ? 13.776 8.243 -21.443 1.00 74.56 88 ALA A O 1
ATOM 701 N N . GLY A 1 89 ? 14.038 6.026 -21.217 1.00 70.69 89 GLY A N 1
ATOM 702 C CA . GLY A 1 89 ? 15.492 6.010 -21.418 1.00 70.69 89 GLY A CA 1
ATOM 703 C C . GLY A 1 89 ? 15.943 5.718 -22.855 1.00 70.69 89 GLY A C 1
ATOM 704 O O . GLY A 1 89 ? 17.148 5.649 -23.096 1.00 70.69 89 GLY A O 1
ATOM 705 N N . GLY A 1 90 ? 15.011 5.501 -23.790 1.00 66.56 90 GLY A N 1
ATOM 706 C CA . GLY A 1 90 ? 15.285 5.100 -25.174 1.00 66.56 90 GLY A CA 1
ATOM 707 C C . GLY A 1 90 ? 14.723 6.067 -26.222 1.00 66.56 90 GLY A C 1
ATOM 708 O O . GLY A 1 90 ? 14.169 7.110 -25.901 1.00 66.56 90 GLY A O 1
ATOM 709 N N . ALA A 1 91 ? 14.847 5.701 -27.501 1.00 57.19 91 ALA A N 1
ATOM 710 C CA . ALA A 1 91 ? 14.363 6.482 -28.650 1.00 57.19 91 ALA A CA 1
ATOM 711 C C . ALA A 1 91 ? 12.879 6.219 -29.002 1.00 57.19 91 ALA A C 1
ATOM 713 O O . ALA A 1 91 ? 12.491 6.318 -30.166 1.00 57.19 91 ALA A O 1
ATOM 714 N N . PHE A 1 92 ? 12.061 5.812 -28.028 1.00 57.84 92 PHE A N 1
ATOM 715 C CA . PHE A 1 92 ? 10.636 5.548 -28.248 1.00 57.84 92 PHE A CA 1
ATOM 716 C C . PHE A 1 92 ? 9.829 6.856 -28.284 1.00 57.84 92 PHE A C 1
ATOM 718 O O . PHE A 1 92 ? 10.220 7.862 -27.692 1.00 57.84 92 PHE A O 1
ATOM 725 N N . GLY A 1 93 ? 8.719 6.863 -29.028 1.00 64.56 93 GLY A N 1
ATOM 726 C CA . GLY A 1 93 ? 7.924 8.071 -29.276 1.00 64.56 93 GLY A CA 1
ATOM 727 C C . GLY A 1 93 ? 6.936 8.390 -28.146 1.00 64.56 93 GLY A C 1
ATOM 728 O O . GLY A 1 93 ? 6.549 7.512 -27.382 1.00 64.56 93 GLY A O 1
ATOM 729 N N . MET A 1 94 ? 6.452 9.640 -28.077 1.00 67.19 94 MET A N 1
ATOM 730 C CA . MET A 1 94 ? 5.476 10.102 -27.062 1.00 67.19 94 MET A CA 1
ATOM 731 C C . MET A 1 94 ? 4.213 9.219 -26.973 1.00 67.19 94 MET A C 1
ATOM 733 O O . MET A 1 94 ? 3.695 8.993 -25.887 1.00 67.19 94 MET A O 1
ATOM 737 N N . ARG A 1 95 ? 3.769 8.639 -28.098 1.00 70.81 95 ARG A N 1
ATOM 738 C CA . ARG A 1 95 ? 2.601 7.743 -28.174 1.00 70.81 95 ARG A CA 1
ATOM 739 C C . ARG A 1 95 ? 2.755 6.452 -27.351 1.00 70.81 95 ARG A C 1
ATOM 741 O O . ARG A 1 95 ? 1.759 5.904 -26.874 1.00 70.81 95 ARG A O 1
ATOM 748 N N . ASP A 1 96 ? 3.983 5.966 -27.185 1.00 78.88 96 ASP A N 1
ATOM 749 C CA . ASP A 1 96 ? 4.260 4.757 -26.404 1.00 78.88 96 ASP A CA 1
ATOM 750 C C . ASP A 1 96 ? 4.166 5.044 -24.899 1.00 78.88 96 ASP A C 1
ATOM 752 O O . ASP A 1 96 ? 3.696 4.199 -24.139 1.00 78.88 96 ASP A O 1
ATOM 756 N N . LEU A 1 97 ? 4.540 6.257 -24.471 1.00 83.12 97 LEU A N 1
ATOM 757 C CA . LEU A 1 97 ? 4.392 6.701 -23.082 1.00 83.12 97 LEU A CA 1
ATOM 758 C C . LEU A 1 97 ? 2.921 6.886 -22.704 1.00 83.12 97 LEU A C 1
ATOM 760 O O . LEU A 1 97 ? 2.507 6.334 -21.689 1.00 83.12 97 LEU A O 1
ATOM 764 N N . ASP A 1 98 ? 2.119 7.536 -23.553 1.00 86.88 98 ASP A N 1
ATOM 765 C CA . ASP A 1 98 ? 0.678 7.700 -23.303 1.00 86.88 98 ASP A CA 1
ATOM 766 C C . ASP A 1 98 ? -0.011 6.337 -23.127 1.00 86.88 98 ASP A C 1
ATOM 768 O O . ASP A 1 98 ? -0.798 6.125 -22.205 1.00 86.88 98 ASP A O 1
ATOM 772 N N . THR A 1 99 ? 0.323 5.371 -23.990 1.00 90.81 99 THR A N 1
ATOM 773 C CA . THR A 1 99 ? -0.220 4.004 -23.919 1.00 90.81 99 THR A CA 1
ATOM 774 C C . THR A 1 99 ? 0.147 3.320 -22.601 1.00 90.81 99 THR A C 1
ATOM 776 O O . THR A 1 99 ? -0.690 2.653 -21.988 1.00 90.81 99 THR A O 1
ATOM 779 N N . LEU A 1 100 ? 1.387 3.500 -22.142 1.00 89.88 100 LEU A N 1
ATOM 780 C CA . LEU A 1 100 ? 1.850 2.952 -20.872 1.00 89.88 100 LEU A CA 1
ATOM 781 C C . LEU A 1 100 ? 1.214 3.650 -19.667 1.00 89.88 100 LEU A C 1
ATOM 783 O O . LEU A 1 100 ? 0.918 2.974 -18.684 1.00 89.88 100 LEU A O 1
ATOM 787 N N . ASP A 1 101 ? 0.930 4.949 -19.743 1.00 90.38 101 ASP A N 1
ATOM 788 C CA . ASP A 1 101 ? 0.189 5.664 -18.702 1.00 90.38 101 ASP A CA 1
ATOM 789 C C . ASP A 1 101 ? -1.252 5.142 -18.579 1.00 90.38 101 ASP A C 1
ATOM 791 O O . ASP A 1 101 ? -1.734 4.896 -17.467 1.00 90.38 101 ASP A O 1
ATOM 795 N N . TYR A 1 102 ? -1.924 4.864 -19.703 1.00 94.25 102 TYR A N 1
ATOM 796 C CA . TYR A 1 102 ? -3.229 4.192 -19.686 1.00 94.25 102 TYR A CA 1
ATOM 797 C C . TYR A 1 102 ? -3.147 2.781 -19.091 1.00 94.25 102 TYR A C 1
ATOM 799 O O . TYR A 1 102 ? -3.984 2.420 -18.260 1.00 94.25 102 TYR A O 1
ATOM 807 N N . ALA A 1 103 ? -2.136 1.991 -19.468 1.00 94.69 103 ALA A N 1
ATOM 808 C CA . ALA A 1 103 ? -1.930 0.652 -18.917 1.00 94.69 103 ALA A CA 1
ATOM 809 C C . ALA A 1 103 ? -1.665 0.698 -17.403 1.00 94.69 103 ALA A C 1
ATOM 811 O O . ALA A 1 103 ? -2.253 -0.071 -16.642 1.00 94.69 103 ALA A O 1
ATOM 812 N N . LYS A 1 104 ? -0.841 1.650 -16.949 1.00 94.12 104 LYS A N 1
ATOM 813 C CA . LYS A 1 104 ? -0.561 1.895 -15.531 1.00 94.12 104 LYS A CA 1
ATOM 814 C C . LYS A 1 104 ? -1.848 2.192 -14.782 1.00 94.12 104 LYS A C 1
ATOM 816 O O . LYS A 1 104 ? -2.092 1.574 -13.750 1.00 94.12 104 LYS A O 1
ATOM 821 N N . LYS A 1 105 ? -2.673 3.102 -15.309 1.00 94.94 105 LYS A N 1
ATOM 822 C CA . LYS A 1 105 ? -3.966 3.456 -14.718 1.00 94.94 105 LYS A CA 1
ATOM 823 C C . LYS A 1 105 ? -4.879 2.237 -14.609 1.00 94.94 105 LYS A C 1
ATOM 825 O O . LYS A 1 105 ? -5.390 1.981 -13.530 1.00 94.94 105 LYS A O 1
ATOM 830 N N . LEU A 1 106 ? -5.018 1.447 -15.674 1.00 97.19 106 LEU A N 1
ATOM 831 C CA . LEU A 1 106 ? -5.866 0.252 -15.669 1.00 97.19 106 LEU A CA 1
ATOM 832 C C . LEU A 1 106 ? -5.466 -0.746 -14.571 1.00 97.19 106 LEU A C 1
ATOM 834 O O . LEU A 1 106 ? -6.320 -1.193 -13.808 1.00 97.19 106 LEU A O 1
ATOM 838 N N . VAL A 1 107 ? -4.171 -1.055 -14.453 1.00 97.00 107 VAL A N 1
ATOM 839 C CA . VAL A 1 107 ? -3.685 -1.981 -13.418 1.00 97.00 107 VAL A CA 1
ATOM 840 C C . VAL A 1 107 ? -3.861 -1.390 -12.016 1.00 97.00 107 VAL A C 1
ATOM 842 O O . VAL A 1 107 ? -4.194 -2.106 -11.073 1.00 97.00 107 VAL A O 1
ATOM 845 N N . HIS A 1 108 ? -3.659 -0.080 -11.860 1.00 95.12 108 HIS A N 1
ATOM 846 C CA . HIS A 1 108 ? -3.855 0.608 -10.582 1.00 95.12 108 HIS A CA 1
ATOM 847 C C . HIS A 1 108 ? -5.322 0.575 -10.137 1.00 95.12 108 HIS A C 1
ATOM 849 O O . HIS A 1 108 ? -5.592 0.356 -8.958 1.00 95.12 108 HIS A O 1
ATOM 855 N N . ASP A 1 109 ? -6.263 0.729 -11.071 1.00 98.00 109 ASP A N 1
ATOM 856 C CA . ASP A 1 109 ? -7.707 0.628 -10.830 1.00 98.00 109 ASP A CA 1
ATOM 857 C C . ASP A 1 109 ? -8.090 -0.774 -10.364 1.00 98.00 109 ASP A C 1
ATOM 859 O O . ASP A 1 109 ? -8.762 -0.924 -9.344 1.00 98.00 109 ASP A O 1
ATOM 863 N N . GLU A 1 110 ? -7.613 -1.802 -11.069 1.00 98.38 110 GLU A N 1
ATOM 864 C CA . GLU A 1 110 ? -7.854 -3.199 -10.706 1.00 98.38 110 GLU A CA 1
ATOM 865 C C . GLU A 1 110 ? -7.304 -3.519 -9.310 1.00 98.38 110 GLU A C 1
ATOM 867 O O . GLU A 1 110 ? -7.991 -4.112 -8.474 1.00 98.38 110 GLU A O 1
ATOM 872 N N . ALA A 1 111 ? -6.079 -3.077 -9.026 1.00 97.88 111 ALA A N 1
ATOM 873 C CA . ALA A 1 111 ? -5.446 -3.286 -7.734 1.00 97.88 111 ALA A CA 1
ATOM 874 C C . ALA A 1 111 ? -6.151 -2.528 -6.598 1.00 97.88 111 ALA A C 1
ATOM 876 O O . ALA A 1 111 ? -6.302 -3.057 -5.492 1.00 97.88 111 ALA A O 1
ATOM 877 N N . GLY A 1 112 ? -6.610 -1.305 -6.871 1.00 98.00 112 GLY A N 1
ATOM 878 C CA . GLY A 1 112 ? -7.388 -0.502 -5.937 1.00 98.00 112 GLY A CA 1
ATOM 879 C C . GLY A 1 112 ? -8.731 -1.153 -5.607 1.00 98.00 112 GLY A C 1
ATOM 880 O O . GLY A 1 112 ? -9.063 -1.306 -4.433 1.00 98.00 112 GLY A O 1
ATOM 881 N N . GLU A 1 113 ? -9.480 -1.612 -6.612 1.00 98.31 113 GLU A N 1
ATOM 882 C CA . GLU A 1 113 ? -10.747 -2.319 -6.386 1.00 98.31 113 GLU A CA 1
ATOM 883 C C . GLU A 1 113 ? -10.547 -3.654 -5.654 1.00 98.31 113 GLU A C 1
ATOM 885 O O . GLU A 1 113 ? -11.344 -4.000 -4.776 1.00 98.31 113 GLU A O 1
ATOM 890 N N . LEU A 1 114 ? -9.456 -4.380 -5.934 1.00 98.31 114 LEU A N 1
ATOM 891 C CA . LEU A 1 114 ? -9.085 -5.576 -5.176 1.00 98.31 114 LEU A CA 1
ATOM 892 C C . LEU A 1 114 ? -8.901 -5.251 -3.687 1.00 98.31 114 LEU A C 1
ATOM 894 O O . LEU A 1 114 ? -9.558 -5.865 -2.848 1.00 98.31 114 LEU A O 1
ATOM 898 N N . LEU A 1 115 ? -8.052 -4.276 -3.345 1.00 98.00 115 LEU A N 1
ATOM 899 C CA . LEU A 1 115 ? -7.801 -3.912 -1.944 1.00 98.00 115 LEU A CA 1
ATOM 900 C C . LEU A 1 115 ? -9.051 -3.377 -1.249 1.00 98.00 115 LEU A C 1
ATOM 902 O O . LEU A 1 115 ? -9.334 -3.758 -0.114 1.00 98.00 115 LEU A O 1
ATOM 906 N N . LYS A 1 116 ? -9.836 -2.548 -1.938 1.00 97.38 116 LYS A N 1
ATOM 907 C CA . LYS A 1 116 ? -11.107 -2.035 -1.424 1.00 97.38 116 LYS A CA 1
ATOM 908 C C . LYS A 1 116 ? -12.075 -3.174 -1.110 1.00 97.38 116 LYS A C 1
ATOM 910 O O . LYS A 1 116 ? -12.728 -3.147 -0.071 1.00 97.38 116 LYS A O 1
ATOM 915 N N . LYS A 1 117 ? -12.143 -4.203 -1.961 1.00 97.50 117 LYS A N 1
ATOM 916 C CA . LYS A 1 117 ? -12.978 -5.389 -1.732 1.00 97.50 117 LYS A CA 1
ATOM 917 C C . LYS A 1 117 ? -12.502 -6.223 -0.544 1.00 97.50 117 LYS A C 1
ATOM 919 O O . LYS A 1 117 ? -13.348 -6.642 0.245 1.00 97.50 117 LYS A O 1
ATOM 924 N N . GLU A 1 118 ? -11.198 -6.468 -0.422 1.00 97.19 118 GLU A N 1
ATOM 925 C CA . GLU A 1 118 ? -10.625 -7.240 0.692 1.00 97.19 118 GLU A CA 1
ATOM 926 C C . GLU A 1 118 ? -10.834 -6.507 2.032 1.00 97.19 118 GLU A C 1
ATOM 928 O O . GLU A 1 118 ? -11.254 -7.109 3.018 1.00 97.19 118 GLU A O 1
ATOM 933 N N . LEU A 1 119 ? -10.665 -5.179 2.052 1.00 96.62 119 LEU A N 1
ATOM 934 C CA . LEU A 1 119 ? -10.673 -4.372 3.278 1.00 96.62 119 LEU A CA 1
ATOM 935 C C . LEU A 1 119 ? -12.030 -3.758 3.648 1.00 96.62 119 LEU A C 1
ATOM 937 O O . LEU A 1 119 ? -12.145 -3.161 4.718 1.00 96.62 119 LEU A O 1
ATOM 941 N N . ARG A 1 120 ? -13.075 -3.929 2.826 1.00 95.69 120 ARG A N 1
ATOM 942 C CA . ARG A 1 120 ? -14.389 -3.271 3.006 1.00 95.69 120 ARG A CA 1
ATOM 943 C C . ARG A 1 120 ? -15.050 -3.485 4.370 1.00 95.69 120 ARG A C 1
ATOM 945 O O . ARG A 1 120 ? -15.882 -2.681 4.769 1.00 95.69 120 ARG A O 1
ATOM 952 N N . ALA A 1 121 ? -14.738 -4.590 5.048 1.00 93.12 121 ALA A N 1
ATOM 953 C CA . ALA A 1 121 ? -15.297 -4.909 6.362 1.00 93.12 121 ALA A CA 1
ATOM 954 C C . ALA A 1 121 ? -14.652 -4.095 7.497 1.00 93.12 121 ALA A C 1
ATOM 956 O O . ALA A 1 121 ? -15.229 -3.997 8.576 1.00 93.12 121 ALA A O 1
ATOM 957 N N . HIS A 1 122 ? -13.471 -3.521 7.254 1.00 91.81 122 HIS A N 1
ATOM 958 C CA . HIS A 1 122 ? -12.665 -2.831 8.260 1.00 91.81 122 HIS A CA 1
ATOM 959 C C . HIS A 1 122 ? -12.431 -1.356 7.921 1.00 91.81 122 HIS A C 1
ATOM 961 O O . HIS A 1 122 ? -12.237 -0.547 8.823 1.00 91.81 122 HIS A O 1
ATOM 967 N N . LEU A 1 123 ? -12.430 -1.000 6.632 1.00 92.62 123 LEU A N 1
ATOM 968 C CA . LEU A 1 123 ? -12.062 0.326 6.146 1.00 92.62 123 LEU A CA 1
ATOM 969 C C . LEU A 1 123 ? -13.005 0.779 5.028 1.00 92.62 123 LEU A C 1
ATOM 971 O O . LEU A 1 123 ? -13.191 0.085 4.028 1.00 92.62 123 LEU A O 1
ATOM 975 N N . ALA A 1 124 ? -13.548 1.987 5.173 1.00 92.06 124 ALA A N 1
ATOM 976 C CA . ALA A 1 124 ? -14.246 2.680 4.100 1.00 92.06 124 ALA A CA 1
ATOM 977 C C . ALA A 1 124 ? -13.236 3.522 3.315 1.00 92.06 124 ALA A C 1
ATOM 979 O O . ALA A 1 124 ? -12.735 4.517 3.826 1.00 92.06 124 ALA A O 1
ATOM 980 N N . MET A 1 125 ? -12.933 3.119 2.083 1.00 94.62 125 MET A N 1
ATOM 981 C CA . MET A 1 125 ? -12.006 3.831 1.202 1.00 94.62 125 MET A CA 1
ATOM 982 C C . MET A 1 125 ? -12.608 4.012 -0.188 1.00 94.62 125 MET A C 1
ATOM 984 O O . MET A 1 125 ? -13.294 3.124 -0.707 1.00 94.62 125 MET A O 1
ATOM 988 N N . ASP A 1 126 ? -12.343 5.162 -0.799 1.00 96.31 126 ASP A N 1
ATOM 989 C CA . ASP A 1 126 ? -12.593 5.352 -2.221 1.00 96.31 126 ASP A CA 1
ATOM 990 C C . ASP A 1 126 ? -11.484 4.701 -3.067 1.00 96.31 126 ASP A C 1
ATOM 992 O O . ASP A 1 126 ? -10.489 4.174 -2.557 1.00 96.31 126 ASP A O 1
ATOM 996 N N . LEU A 1 127 ? -11.673 4.709 -4.387 1.00 96.75 127 LEU A N 1
ATOM 997 C CA . LEU A 1 127 ? -10.707 4.112 -5.303 1.00 96.75 127 LEU A CA 1
ATOM 998 C C . LEU A 1 127 ? -9.371 4.874 -5.314 1.00 96.75 127 LEU A C 1
ATOM 1000 O O . LEU A 1 127 ? -8.329 4.252 -5.488 1.00 96.75 127 LEU A O 1
ATOM 1004 N N . GLY A 1 128 ? -9.367 6.193 -5.103 1.00 96.56 128 GLY A N 1
ATOM 1005 C CA . GLY A 1 128 ? -8.141 6.998 -5.063 1.00 96.56 128 GLY A CA 1
ATOM 1006 C C . GLY A 1 128 ? -7.250 6.632 -3.875 1.00 96.56 128 GLY A C 1
ATOM 1007 O O . GLY A 1 128 ? -6.050 6.406 -4.034 1.00 96.56 128 GLY A O 1
ATOM 1008 N N . MET A 1 129 ? -7.843 6.480 -2.694 1.00 96.94 129 MET A N 1
ATOM 1009 C CA . MET A 1 129 ? -7.161 6.009 -1.495 1.00 96.94 129 MET A CA 1
ATOM 1010 C C . MET A 1 129 ? -6.694 4.560 -1.649 1.00 96.94 129 MET A C 1
ATOM 1012 O O . MET A 1 129 ? -5.545 4.263 -1.327 1.00 96.94 129 MET A O 1
ATOM 1016 N N . ALA A 1 130 ? -7.531 3.674 -2.197 1.00 97.81 130 ALA A N 1
ATOM 1017 C CA . ALA A 1 130 ? -7.160 2.277 -2.421 1.00 97.81 130 ALA A CA 1
ATOM 1018 C C . ALA A 1 130 ? -5.989 2.131 -3.411 1.00 97.81 130 ALA A C 1
ATOM 1020 O O . ALA A 1 130 ? -5.069 1.347 -3.184 1.00 97.81 130 ALA A O 1
ATOM 1021 N N . ARG A 1 131 ? -5.968 2.951 -4.467 1.00 97.50 131 ARG A N 1
ATOM 1022 C CA . ARG A 1 131 ? -4.847 3.105 -5.405 1.00 97.50 131 ARG A CA 1
ATOM 1023 C C . ARG A 1 131 ? -3.555 3.525 -4.690 1.00 97.50 131 ARG A C 1
ATOM 1025 O O . ARG A 1 131 ? -2.500 2.921 -4.889 1.00 97.50 131 ARG A O 1
ATOM 1032 N N . ARG A 1 132 ? -3.617 4.536 -3.816 1.00 97.25 132 ARG A N 1
ATOM 1033 C CA . ARG A 1 132 ? -2.456 4.978 -3.014 1.00 97.25 132 ARG A CA 1
ATOM 1034 C C . ARG A 1 132 ? -1.994 3.901 -2.028 1.00 97.25 132 ARG A C 1
ATOM 1036 O O . ARG A 1 132 ? -0.791 3.690 -1.877 1.00 97.25 132 ARG A O 1
ATOM 1043 N N . LEU A 1 133 ? -2.928 3.155 -1.435 1.00 98.00 133 LEU A N 1
ATOM 1044 C CA . LEU A 1 133 ? -2.618 2.014 -0.575 1.00 98.00 133 LEU A CA 1
ATOM 1045 C C . LEU A 1 133 ? -1.913 0.904 -1.360 1.00 98.00 133 LEU A C 1
ATOM 1047 O O . LEU A 1 133 ? -0.917 0.360 -0.886 1.00 98.00 133 LEU A O 1
ATOM 1051 N N . PHE A 1 134 ? -2.370 0.611 -2.579 1.00 97.88 134 PHE A N 1
ATOM 1052 C CA . PHE A 1 134 ? -1.704 -0.345 -3.456 1.00 97.88 134 PHE A CA 1
ATOM 1053 C C . PHE A 1 134 ? -0.275 0.080 -3.794 1.00 97.88 134 PHE A C 1
ATOM 1055 O O . PHE A 1 134 ? 0.623 -0.754 -3.727 1.00 97.88 134 PHE A O 1
ATOM 1062 N N . THR A 1 135 ? -0.029 1.361 -4.092 1.00 96.50 135 THR A N 1
ATOM 1063 C CA . THR A 1 135 ? 1.339 1.868 -4.295 1.00 96.50 135 THR A CA 1
ATOM 1064 C C . THR A 1 135 ? 2.233 1.550 -3.098 1.00 96.50 135 THR A C 1
ATOM 1066 O O . THR A 1 135 ? 3.337 1.039 -3.286 1.00 96.50 135 THR A O 1
ATOM 1069 N N . LEU A 1 136 ? 1.759 1.800 -1.873 1.00 97.06 136 LEU A N 1
ATOM 1070 C CA . LEU A 1 136 ? 2.515 1.471 -0.667 1.00 97.06 136 LEU A CA 1
ATOM 1071 C C . LEU A 1 136 ? 2.767 -0.044 -0.556 1.00 97.06 136 LEU A C 1
ATOM 1073 O O . LEU A 1 136 ? 3.913 -0.460 -0.404 1.00 97.06 136 LEU A O 1
ATOM 1077 N N . VAL A 1 137 ? 1.729 -0.873 -0.704 1.00 96.62 137 VAL A N 1
ATOM 1078 C CA . VAL A 1 137 ? 1.843 -2.346 -0.669 1.00 96.62 137 VAL A CA 1
ATOM 1079 C C . VAL A 1 137 ? 2.838 -2.862 -1.713 1.00 96.62 137 VAL A C 1
ATOM 1081 O O . VAL A 1 137 ? 3.679 -3.704 -1.405 1.00 96.62 137 VAL A O 1
ATOM 1084 N N . PHE A 1 138 ? 2.795 -2.331 -2.935 1.00 95.56 138 PHE A N 1
ATOM 1085 C CA . PHE A 1 138 ? 3.722 -2.679 -4.007 1.00 95.56 138 PHE A CA 1
ATOM 1086 C C . PHE A 1 138 ? 5.172 -2.334 -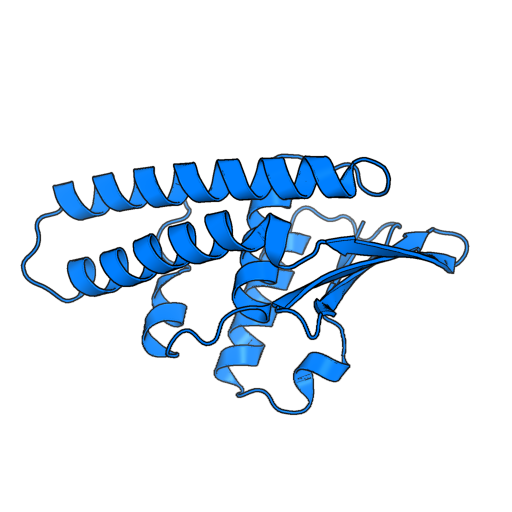3.642 1.00 95.56 138 PHE A C 1
ATOM 1088 O O . PHE A 1 138 ? 6.069 -3.153 -3.842 1.00 95.56 138 PHE A O 1
ATOM 1095 N N . LEU A 1 139 ? 5.420 -1.152 -3.071 1.00 93.19 139 LEU A N 1
ATOM 1096 C CA . LEU A 1 139 ? 6.765 -0.733 -2.664 1.00 93.19 139 LEU A CA 1
ATOM 1097 C C . LEU A 1 139 ? 7.323 -1.546 -1.489 1.00 93.19 139 LEU A C 1
ATOM 1099 O O . LEU A 1 139 ? 8.536 -1.759 -1.443 1.00 93.19 139 LEU A O 1
ATOM 1103 N N . LEU A 1 140 ? 6.464 -1.995 -0.568 1.00 92.25 140 LEU A N 1
ATOM 1104 C CA . LEU A 1 140 ? 6.834 -2.888 0.537 1.00 92.25 140 LEU A CA 1
ATOM 1105 C C . LEU A 1 140 ? 7.077 -4.329 0.051 1.00 92.25 140 LEU A C 1
ATOM 1107 O O . LEU A 1 140 ? 7.920 -5.044 0.588 1.00 92.25 140 LEU A O 1
ATOM 1111 N N . GLY A 1 141 ? 6.335 -4.774 -0.966 1.00 86.00 141 GLY A N 1
ATOM 1112 C CA . GLY A 1 141 ? 6.393 -6.142 -1.483 1.00 86.00 141 GLY A CA 1
ATOM 1113 C C . GLY A 1 141 ? 7.486 -6.399 -2.523 1.00 86.00 141 GLY A C 1
ATOM 1114 O O . GLY A 1 141 ? 7.825 -7.560 -2.752 1.00 86.00 141 GLY A O 1
ATOM 1115 N N . THR A 1 142 ? 8.038 -5.358 -3.162 1.00 80.75 142 THR A N 1
ATOM 1116 C CA . THR A 1 142 ? 8.899 -5.523 -4.345 1.00 80.75 142 THR A CA 1
ATOM 1117 C C . THR A 1 142 ? 10.335 -5.024 -4.189 1.00 80.75 142 THR A C 1
ATOM 1119 O O . THR A 1 142 ? 10.604 -3.863 -3.870 1.00 80.75 142 THR A O 1
ATOM 1122 N N . ASP A 1 143 ? 11.272 -5.872 -4.614 1.00 70.06 143 ASP A N 1
ATOM 1123 C CA . ASP A 1 143 ? 12.664 -5.513 -4.899 1.00 70.06 143 ASP A CA 1
ATOM 1124 C C . ASP A 1 143 ? 12.813 -5.032 -6.346 1.00 70.06 143 ASP A C 1
ATOM 1126 O O . ASP A 1 143 ? 13.435 -5.667 -7.198 1.00 70.06 143 ASP A O 1
ATOM 1130 N N . LEU A 1 144 ? 12.163 -3.919 -6.689 1.00 70.62 144 LEU A N 1
ATOM 1131 C CA . LEU A 1 144 ? 12.563 -3.17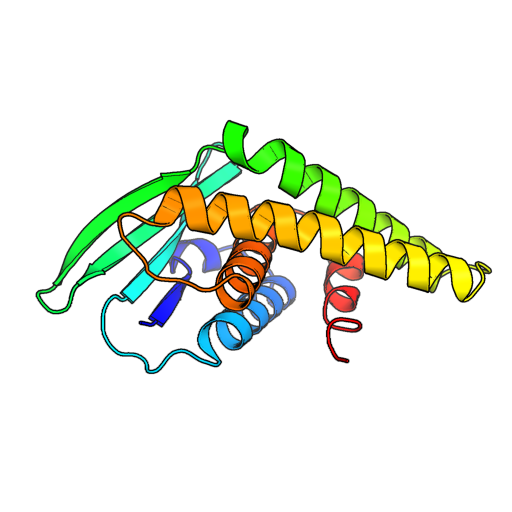9 -7.880 1.00 70.62 144 LEU A CA 1
ATOM 1132 C C . LEU A 1 144 ? 13.974 -2.585 -7.694 1.00 70.62 144 LEU A C 1
ATOM 1134 O O . LEU A 1 144 ? 14.283 -2.064 -6.620 1.00 70.62 144 LEU A O 1
ATOM 1138 N N . PRO A 1 145 ? 14.832 -2.622 -8.728 1.00 67.44 145 PRO A N 1
ATOM 1139 C CA . PRO A 1 145 ? 16.057 -1.834 -8.747 1.00 67.44 145 PRO A CA 1
ATOM 1140 C C . PRO A 1 145 ? 15.772 -0.357 -8.442 1.00 67.44 145 PRO A C 1
ATOM 1142 O O . PRO A 1 145 ? 14.842 0.216 -9.008 1.00 67.44 145 PRO A O 1
ATOM 1145 N N . GLU A 1 146 ? 16.586 0.276 -7.591 1.00 66.50 146 GLU A N 1
ATOM 1146 C CA . GLU A 1 146 ? 16.350 1.649 -7.103 1.00 66.50 146 GLU A CA 1
ATOM 1147 C C . GLU A 1 146 ? 16.142 2.674 -8.234 1.00 66.50 146 GLU A C 1
ATOM 1149 O O . GLU A 1 146 ? 15.316 3.581 -8.119 1.00 66.50 146 GLU A O 1
ATOM 1154 N N . HIS A 1 147 ? 16.829 2.497 -9.368 1.00 67.06 147 HIS A N 1
ATOM 1155 C CA . HIS A 1 147 ? 16.710 3.377 -10.535 1.00 67.06 147 HIS A CA 1
ATOM 1156 C C . HIS A 1 147 ? 15.320 3.351 -11.198 1.00 67.06 147 HIS A C 1
ATOM 1158 O O . HIS A 1 147 ? 14.952 4.314 -11.865 1.00 67.06 147 HIS A O 1
ATOM 1164 N N . LEU A 1 148 ? 14.532 2.287 -11.005 1.00 66.81 148 LEU A N 1
ATOM 1165 C CA . LEU A 1 148 ? 13.159 2.187 -11.514 1.00 66.81 148 LEU A CA 1
ATOM 1166 C C . LEU A 1 148 ? 12.135 2.824 -10.570 1.00 66.81 148 LEU A C 1
ATOM 1168 O O . LEU A 1 148 ? 11.050 3.205 -11.001 1.00 66.81 148 LEU A O 1
ATOM 1172 N N . ILE A 1 149 ? 12.482 2.971 -9.290 1.00 60.00 149 ILE A N 1
ATOM 1173 C CA . ILE A 1 149 ? 11.578 3.503 -8.265 1.00 60.00 149 ILE A CA 1
ATOM 1174 C C . ILE A 1 149 ? 11.500 5.028 -8.355 1.00 60.00 149 ILE A C 1
ATOM 1176 O O . ILE A 1 149 ? 10.407 5.588 -8.299 1.00 60.00 149 ILE A O 1
ATOM 1180 N N . LYS A 1 150 ? 12.634 5.696 -8.624 1.00 58.78 150 LYS A N 1
ATOM 1181 C CA . LYS A 1 150 ? 12.719 7.166 -8.754 1.00 58.78 150 LYS A CA 1
ATOM 1182 C C . LYS A 1 150 ? 11.787 7.745 -9.833 1.00 58.78 150 LYS A C 1
ATOM 1184 O O . LYS A 1 150 ? 11.395 8.906 -9.744 1.00 58.78 150 LYS A O 1
ATOM 1189 N N . ASN A 1 151 ? 11.393 6.939 -10.823 1.00 53.09 151 ASN A N 1
ATOM 1190 C CA . ASN A 1 151 ? 10.522 7.354 -11.926 1.00 53.09 151 ASN A CA 1
ATOM 1191 C C . ASN A 1 151 ? 9.022 7.096 -11.677 1.00 53.09 151 ASN A C 1
ATOM 1193 O O . ASN A 1 151 ? 8.195 7.627 -12.416 1.00 53.09 151 ASN A O 1
ATOM 1197 N N . HIS A 1 152 ? 8.635 6.339 -10.638 1.00 54.06 152 HIS A N 1
ATOM 1198 C CA . HIS A 1 152 ? 7.223 6.005 -10.366 1.00 54.06 152 HIS A CA 1
ATOM 1199 C C . HIS A 1 152 ? 6.362 7.251 -10.082 1.00 54.06 152 HIS A C 1
ATOM 1201 O O . HIS A 1 152 ? 5.219 7.333 -10.547 1.00 54.06 152 HIS A O 1
ATOM 1207 N N . ARG A 1 153 ? 6.945 8.252 -9.403 1.00 52.62 153 ARG A N 1
ATOM 1208 C CA . ARG A 1 153 ? 6.259 9.471 -8.936 1.00 52.62 153 ARG A CA 1
ATOM 1209 C C . ARG A 1 153 ? 5.946 10.513 -10.014 1.00 52.62 153 ARG A C 1
ATOM 1211 O O . ARG A 1 153 ? 5.226 11.461 -9.726 1.00 52.62 153 ARG A O 1
ATOM 1218 N N . ARG A 1 154 ? 6.488 10.405 -11.233 1.00 48.50 154 ARG A N 1
ATOM 1219 C CA . ARG A 1 154 ? 6.487 11.545 -12.175 1.00 48.50 154 ARG A CA 1
ATOM 1220 C C . ARG A 1 154 ? 5.239 11.720 -13.051 1.00 48.50 154 ARG A C 1
ATOM 1222 O O . ARG A 1 154 ? 5.110 12.782 -13.643 1.00 48.50 154 ARG A O 1
ATOM 1229 N N . HIS A 1 155 ? 4.307 10.765 -13.101 1.00 44.84 155 HIS A N 1
ATOM 1230 C CA . HIS A 1 155 ? 3.234 10.784 -14.120 1.00 44.84 155 HIS A CA 1
ATOM 1231 C C . HIS A 1 155 ? 1.802 10.593 -13.584 1.00 44.84 155 HIS A C 1
ATOM 1233 O O . HIS A 1 155 ? 0.931 10.105 -14.286 1.00 44.84 155 HIS A O 1
ATOM 1239 N N . GLY A 1 156 ? 1.537 10.948 -12.323 1.00 38.09 156 GLY A N 1
ATOM 1240 C CA . GLY A 1 156 ? 0.220 10.769 -11.687 1.00 38.09 156 GLY A CA 1
ATOM 1241 C C . GLY A 1 156 ? -0.616 12.039 -11.505 1.00 38.09 156 GLY A C 1
ATOM 1242 O O . GLY A 1 156 ? -1.441 12.060 -10.599 1.00 38.09 156 GLY A O 1
ATOM 1243 N N . GLY A 1 157 ? -0.378 13.099 -12.281 1.00 34.97 157 GLY A N 1
ATOM 1244 C CA . GLY A 1 157 ? -1.051 14.387 -12.090 1.00 34.97 157 GLY A CA 1
ATOM 1245 C C . GLY A 1 157 ? -1.464 15.055 -13.396 1.00 34.97 157 GLY A C 1
ATOM 1246 O O . GLY A 1 157 ? -0.690 15.841 -13.934 1.00 34.97 157 GLY A O 1
ATOM 1247 N N . ALA A 1 158 ? -2.673 14.733 -13.860 1.00 30.53 158 ALA A N 1
ATOM 1248 C CA . ALA A 1 158 ? -3.615 15.602 -14.576 1.00 30.53 158 ALA A CA 1
ATOM 1249 C C . ALA A 1 158 ? -4.970 14.884 -14.691 1.00 30.53 158 ALA A C 1
ATOM 1251 O O . ALA A 1 158 ? -4.971 13.683 -15.053 1.00 30.53 158 ALA A O 1
#

Sequence (158 aa):
MKFRIDPDLYREVTKDREREWQGALLDLNFECDGSPPHVTVHRRADGGAGFSVEDAAGASVLHEVSHARLRSVLRDYRDVIVQMARTAGGAFGMRDLDTLDYAKKLVHDEAGELLKKELRAHLAMDLGMARRLFTLVFLLGTDLPEHLIKNHRRHGGA

Foldseek 3Di:
DAEAEDPVLPPDDDPLLVVLLVVLRCQLCVPPPPADFYWYWYQDPQLWIWIWTQGPVRDTDIQTDGCVLCVVLLVQLVVLLVQLLVCVVDPHDPVSNVVSLVSNVVSLQVQLVSQCVSCVVRDDDDSSSSSSVSSSSSSSRDDDDSSSSVPPPPPDDD

pLDDT: mean 88.59, std 13.98, range [30.53, 98.44]